Protein AF-L1IQ81-F1 (afdb_monomer_lite)

Structure (mmCIF, N/CA/C/O backbone):
data_AF-L1IQ81-F1
#
_entry.id   AF-L1IQ81-F1
#
loop_
_atom_site.group_PDB
_atom_site.id
_atom_site.type_symbol
_atom_site.label_atom_id
_atom_site.label_alt_id
_atom_site.label_comp_id
_atom_site.label_asym_id
_atom_site.label_entity_id
_atom_site.label_seq_id
_atom_site.pdbx_PDB_ins_code
_atom_site.Cartn_x
_atom_site.Cartn_y
_atom_site.Cartn_z
_atom_site.occupancy
_atom_site.B_iso_or_equiv
_atom_site.auth_seq_id
_atom_site.auth_comp_id
_atom_site.auth_asym_id
_atom_site.auth_atom_id
_atom_site.pdbx_PDB_model_num
ATOM 1 N N . MET A 1 1 ? 36.792 -13.446 -21.780 1.00 58.44 1 MET A N 1
ATOM 2 C CA . MET A 1 1 ? 35.360 -13.085 -21.891 1.00 58.44 1 MET A CA 1
ATOM 3 C C . MET A 1 1 ? 35.042 -12.878 -23.356 1.00 58.44 1 MET A C 1
ATOM 5 O O . MET A 1 1 ? 35.765 -12.130 -24.004 1.00 58.44 1 MET A O 1
ATOM 9 N N . SER A 1 2 ? 34.037 -13.569 -23.886 1.00 74.00 2 SER A N 1
ATOM 10 C CA . SER A 1 2 ? 33.708 -13.500 -25.311 1.00 74.00 2 SER A CA 1
ATOM 11 C C . SER A 1 2 ? 32.933 -12.214 -25.636 1.00 74.00 2 SER A C 1
ATOM 13 O O . SER A 1 2 ? 32.253 -11.646 -24.778 1.00 74.00 2 SER A O 1
ATOM 15 N N . ALA A 1 3 ? 33.018 -11.727 -26.876 1.00 74.44 3 ALA A N 1
ATOM 16 C CA . ALA A 1 3 ? 32.272 -10.540 -27.312 1.00 74.44 3 ALA A CA 1
ATOM 17 C C . ALA A 1 3 ? 30.741 -10.729 -27.200 1.00 74.44 3 ALA A C 1
ATOM 19 O O . ALA A 1 3 ? 30.006 -9.760 -26.985 1.00 74.44 3 ALA A O 1
ATOM 20 N N . SER A 1 4 ? 30.265 -11.977 -27.272 1.00 75.38 4 SER A N 1
ATOM 21 C CA . SER A 1 4 ? 28.872 -12.355 -27.024 1.00 75.38 4 SER A CA 1
ATOM 22 C C . SER A 1 4 ? 28.455 -12.158 -25.565 1.00 75.38 4 SER A C 1
ATOM 24 O O . SER A 1 4 ? 27.363 -11.644 -25.327 1.00 75.38 4 SER A O 1
ATOM 26 N N . ASP A 1 5 ? 29.332 -12.434 -24.594 1.00 77.00 5 ASP A N 1
ATOM 27 C CA . ASP A 1 5 ? 29.036 -12.242 -23.163 1.00 77.00 5 ASP A CA 1
ATOM 28 C C . ASP A 1 5 ? 28.835 -10.759 -22.813 1.00 77.00 5 ASP A C 1
ATOM 30 O O . ASP A 1 5 ? 27.971 -10.395 -22.012 1.00 77.00 5 ASP A O 1
ATOM 34 N N . VAL A 1 6 ? 29.611 -9.868 -23.441 1.00 83.00 6 VAL A N 1
ATOM 35 C CA . VAL A 1 6 ? 29.495 -8.412 -23.244 1.00 83.00 6 VAL A CA 1
ATOM 36 C C . VAL A 1 6 ? 28.195 -7.877 -23.848 1.00 83.00 6 VAL A C 1
ATOM 38 O O . VAL A 1 6 ? 27.540 -7.019 -23.249 1.00 83.00 6 VAL A O 1
ATOM 41 N N . LYS A 1 7 ? 27.792 -8.393 -25.015 1.00 82.31 7 LYS A N 1
ATOM 42 C CA . LYS A 1 7 ? 26.530 -8.024 -25.669 1.00 82.31 7 LYS A CA 1
ATOM 43 C C . LYS A 1 7 ? 25.322 -8.499 -24.854 1.00 82.31 7 LYS A C 1
ATOM 45 O O . LYS A 1 7 ? 24.443 -7.685 -24.578 1.00 82.31 7 LYS A O 1
ATOM 50 N N . ALA A 1 8 ? 25.340 -9.746 -24.378 1.00 82.56 8 ALA A N 1
ATOM 51 C CA . ALA A 1 8 ? 24.290 -10.315 -23.532 1.00 82.56 8 ALA A CA 1
ATOM 52 C C . ALA A 1 8 ? 24.119 -9.543 -22.210 1.00 82.56 8 ALA A C 1
ATOM 54 O O . ALA A 1 8 ? 23.000 -9.207 -21.822 1.00 82.56 8 ALA A O 1
ATOM 55 N N . ARG A 1 9 ? 25.222 -9.154 -21.551 1.00 82.75 9 ARG A N 1
ATOM 56 C CA . ARG A 1 9 ? 25.172 -8.314 -20.338 1.00 82.75 9 ARG A CA 1
ATOM 57 C C . ARG A 1 9 ? 24.556 -6.938 -20.593 1.00 82.75 9 ARG A C 1
ATOM 59 O O . ARG A 1 9 ? 23.762 -6.464 -19.784 1.00 82.75 9 ARG A O 1
ATOM 66 N N . ARG A 1 10 ? 24.897 -6.288 -21.710 1.00 81.25 10 ARG A N 1
ATOM 67 C CA . ARG A 1 10 ? 24.325 -4.978 -22.078 1.00 81.25 10 ARG A CA 1
ATOM 68 C C . ARG A 1 10 ? 22.831 -5.071 -22.376 1.00 81.25 10 ARG A C 1
ATOM 70 O O . ARG A 1 10 ? 22.088 -4.156 -22.033 1.00 81.25 10 ARG A O 1
ATOM 77 N N . GLU A 1 11 ? 22.393 -6.153 -23.005 1.00 85.19 11 GLU A N 1
ATOM 78 C CA . GLU A 1 11 ? 20.981 -6.398 -23.296 1.00 85.19 11 GLU A CA 1
ATOM 79 C C . GLU A 1 11 ? 20.177 -6.664 -22.018 1.00 85.19 11 GLU A C 1
ATOM 81 O O . GLU A 1 11 ? 19.149 -6.024 -21.795 1.00 85.19 11 GLU A O 1
ATOM 86 N N . MET A 1 12 ? 20.712 -7.483 -21.111 1.00 86.75 12 MET A N 1
ATOM 87 C CA . MET A 1 12 ? 20.123 -7.717 -19.791 1.00 86.75 12 MET A CA 1
ATOM 88 C C . MET A 1 12 ? 20.018 -6.419 -18.973 1.00 86.75 12 MET A C 1
ATOM 90 O O . MET A 1 12 ? 18.957 -6.121 -18.434 1.00 86.75 12 MET A O 1
ATOM 94 N N . GLN A 1 13 ? 21.059 -5.578 -18.957 1.00 86.75 13 GLN A N 1
ATOM 95 C CA . GLN A 1 13 ? 21.009 -4.269 -18.290 1.00 86.75 13 GLN A CA 1
ATOM 96 C C . GLN A 1 13 ? 19.946 -3.333 -18.880 1.00 86.75 13 GLN A C 1
ATOM 98 O O . GLN A 1 13 ? 19.313 -2.576 -18.143 1.00 86.75 13 GLN A O 1
ATOM 103 N N . ARG A 1 14 ? 19.745 -3.350 -20.203 1.00 89.19 14 ARG A N 1
ATOM 104 C CA . ARG A 1 14 ? 18.683 -2.563 -20.848 1.00 89.19 14 ARG A CA 1
ATOM 105 C C . ARG A 1 14 ? 17.306 -3.048 -20.423 1.00 89.19 14 ARG A C 1
ATOM 107 O O . ARG A 1 14 ? 16.459 -2.209 -20.130 1.00 89.19 14 ARG A O 1
ATOM 114 N N . LYS A 1 15 ? 17.112 -4.367 -20.353 1.00 88.94 15 LYS A N 1
ATOM 115 C CA . LYS A 1 15 ? 15.865 -4.976 -19.891 1.00 88.94 15 LYS A CA 1
ATOM 116 C C . LYS A 1 15 ? 15.568 -4.600 -18.437 1.00 88.94 15 LYS A C 1
ATOM 118 O O . LYS A 1 15 ? 14.525 -4.014 -18.188 1.00 88.94 15 LYS A O 1
ATOM 123 N N . CYS A 1 16 ? 16.526 -4.765 -17.522 1.00 89.94 16 CYS A N 1
ATOM 124 C CA . CYS A 1 16 ? 16.352 -4.368 -16.119 1.00 89.94 16 CYS A CA 1
ATOM 125 C C . CYS A 1 16 ? 15.990 -2.882 -15.967 1.00 89.94 16 CYS A C 1
ATOM 127 O O . CYS A 1 16 ? 15.062 -2.545 -15.241 1.00 89.94 16 CYS A O 1
ATOM 129 N N . LYS A 1 17 ? 16.663 -1.986 -16.704 1.00 92.44 17 LYS A N 1
ATOM 130 C CA . LYS A 1 17 ? 16.331 -0.550 -16.690 1.00 92.44 17 LYS A CA 1
ATOM 131 C C . LYS A 1 17 ? 14.950 -0.252 -17.276 1.00 92.44 17 LYS A C 1
ATOM 133 O O . LYS A 1 17 ? 14.320 0.724 -16.875 1.00 92.44 17 LYS A O 1
ATOM 138 N N . ALA A 1 18 ? 14.500 -1.022 -18.264 1.00 89.94 18 ALA A N 1
ATOM 139 C CA . ALA A 1 18 ? 13.167 -0.872 -18.836 1.00 89.94 18 ALA A CA 1
ATOM 140 C C . ALA A 1 18 ? 12.089 -1.332 -17.846 1.00 89.94 18 ALA A C 1
ATOM 142 O O . ALA A 1 18 ? 11.119 -0.604 -17.638 1.00 89.94 18 ALA A O 1
ATOM 143 N N . ASP A 1 19 ? 12.306 -2.470 -17.190 1.00 90.44 19 ASP A N 1
ATOM 144 C CA . ASP A 1 19 ? 11.404 -3.031 -16.183 1.00 90.44 19 ASP A CA 1
ATOM 145 C C . ASP A 1 19 ? 11.292 -2.100 -14.966 1.00 90.44 19 ASP A C 1
ATOM 147 O O . ASP A 1 19 ? 10.189 -1.779 -14.526 1.00 90.44 19 ASP A O 1
ATOM 151 N N . GLU A 1 20 ? 12.415 -1.557 -14.489 1.00 90.00 20 GLU A N 1
ATOM 152 C CA . GLU A 1 20 ? 12.448 -0.586 -13.390 1.00 90.00 20 GLU A CA 1
ATOM 153 C C . GLU A 1 20 ? 11.674 0.695 -13.741 1.00 90.00 20 GLU A C 1
ATOM 155 O O . GLU A 1 20 ? 10.881 1.196 -12.941 1.00 90.00 20 GLU A O 1
ATOM 160 N N . ARG A 1 21 ? 11.829 1.206 -14.972 1.00 87.94 21 ARG A N 1
ATOM 161 C CA . ARG A 1 21 ? 11.068 2.370 -15.462 1.00 87.94 21 ARG A CA 1
ATOM 162 C C . ARG A 1 21 ? 9.576 2.074 -15.574 1.00 87.94 21 ARG A C 1
ATOM 164 O O . ARG A 1 21 ? 8.766 2.944 -15.255 1.00 87.94 21 ARG A O 1
ATOM 171 N N . ALA A 1 22 ? 9.206 0.880 -16.032 1.00 87.69 22 ALA A N 1
ATOM 172 C CA . ALA A 1 22 ? 7.813 0.458 -16.125 1.00 87.69 22 ALA A CA 1
ATOM 173 C C . ALA A 1 22 ? 7.173 0.353 -14.734 1.00 87.69 22 ALA A C 1
ATOM 175 O O . ALA A 1 22 ? 6.092 0.903 -14.521 1.00 87.69 22 ALA A O 1
ATOM 176 N N . LEU A 1 23 ? 7.870 -0.262 -13.777 1.00 90.19 23 LEU A N 1
ATOM 177 C CA . LEU A 1 23 ? 7.427 -0.390 -12.390 1.00 90.19 23 LEU A CA 1
ATOM 178 C C . LEU A 1 23 ? 7.305 0.977 -11.711 1.00 90.19 23 LEU A C 1
ATOM 180 O O . LEU A 1 23 ? 6.273 1.286 -11.121 1.00 90.19 23 LEU A O 1
ATOM 184 N N . THR A 1 24 ? 8.306 1.841 -11.883 1.00 87.50 24 THR A N 1
ATOM 185 C CA . THR A 1 24 ? 8.276 3.219 -11.372 1.00 87.50 24 THR A CA 1
ATOM 186 C C . THR A 1 24 ? 7.072 3.972 -11.920 1.00 87.50 24 THR A C 1
ATOM 188 O O . THR A 1 24 ? 6.340 4.608 -11.165 1.00 87.50 24 THR A O 1
ATOM 191 N N . LYS A 1 25 ? 6.812 3.859 -13.228 1.00 86.81 25 LYS A N 1
ATOM 192 C CA . LYS A 1 25 ? 5.638 4.472 -13.846 1.00 86.81 25 LYS A CA 1
ATOM 193 C C . LYS A 1 25 ? 4.358 3.944 -13.199 1.00 86.81 25 LYS A C 1
ATOM 195 O O . LYS A 1 25 ? 3.543 4.744 -12.765 1.00 86.81 25 LYS A O 1
ATOM 200 N N . GLN A 1 26 ? 4.189 2.631 -13.071 1.00 87.88 26 GLN A N 1
ATOM 201 C CA . GLN A 1 26 ? 2.997 2.054 -12.438 1.00 87.88 26 GLN A CA 1
ATOM 202 C C . GLN A 1 26 ? 2.793 2.544 -10.999 1.00 87.88 26 GLN A C 1
ATOM 204 O O . GLN A 1 26 ? 1.674 2.903 -10.639 1.00 87.88 26 GLN A O 1
ATOM 209 N N . LEU A 1 27 ? 3.857 2.602 -10.195 1.00 88.25 27 LEU A N 1
ATOM 210 C CA . LEU A 1 27 ? 3.790 3.098 -8.819 1.00 88.25 27 LEU A CA 1
ATOM 211 C C . LEU A 1 27 ? 3.353 4.562 -8.762 1.00 88.25 27 LEU A C 1
ATOM 213 O O . LEU A 1 27 ? 2.485 4.904 -7.967 1.00 88.25 27 LEU A O 1
ATOM 217 N N . VAL A 1 28 ? 3.891 5.409 -9.641 1.00 87.00 28 VAL A N 1
ATOM 218 C CA . VAL A 1 28 ? 3.504 6.823 -9.726 1.00 87.00 28 VAL A CA 1
ATOM 219 C C . VAL A 1 28 ? 2.022 6.970 -10.096 1.00 87.00 28 VAL A C 1
ATOM 221 O O . VAL A 1 28 ? 1.331 7.777 -9.487 1.00 87.00 28 VAL A O 1
ATOM 224 N N . TYR A 1 29 ? 1.505 6.166 -11.032 1.00 84.31 29 TYR A N 1
ATOM 225 C CA . TYR A 1 29 ? 0.075 6.184 -11.381 1.00 84.31 29 TYR A CA 1
ATOM 226 C C . TYR A 1 29 ? -0.821 5.719 -10.228 1.00 84.31 29 TYR A C 1
ATOM 228 O O . TYR A 1 29 ? -1.879 6.301 -10.003 1.00 84.31 29 TYR A O 1
ATOM 236 N N . LYS A 1 30 ? -0.412 4.683 -9.486 1.00 86.38 30 LYS A N 1
ATOM 237 C CA . LYS A 1 30 ? -1.155 4.230 -8.301 1.00 86.38 30 LYS A CA 1
ATOM 238 C C . LYS A 1 30 ? -1.157 5.294 -7.208 1.00 86.38 30 LYS A C 1
ATOM 240 O O . LYS A 1 30 ? -2.202 5.561 -6.628 1.00 86.38 30 LYS A O 1
ATOM 245 N N . LEU A 1 31 ? -0.010 5.924 -6.961 1.00 85.00 31 LEU A N 1
ATOM 246 C CA . LEU A 1 31 ? 0.114 7.002 -5.984 1.00 85.00 31 LEU A CA 1
ATOM 247 C C . LEU A 1 31 ? -0.780 8.197 -6.350 1.00 85.00 31 LEU A C 1
ATOM 249 O O . LEU A 1 31 ? -1.436 8.756 -5.479 1.00 85.00 31 LEU A O 1
ATOM 253 N N . ASP A 1 32 ? -0.854 8.542 -7.637 1.00 82.69 32 ASP A N 1
ATOM 254 C CA . ASP A 1 32 ? -1.727 9.604 -8.150 1.00 82.69 32 ASP A CA 1
ATOM 255 C C . ASP A 1 32 ? -3.214 9.348 -7.885 1.00 82.69 32 ASP A C 1
ATOM 257 O O . ASP A 1 32 ? -3.949 10.269 -7.540 1.00 82.69 32 ASP A O 1
ATOM 261 N N . ALA A 1 33 ? -3.652 8.093 -8.009 1.00 80.94 33 ALA A N 1
ATOM 262 C CA . ALA A 1 33 ? -5.036 7.704 -7.752 1.00 80.94 33 ALA A CA 1
ATOM 263 C C . ALA A 1 33 ? -5.394 7.690 -6.256 1.00 80.94 33 ALA A C 1
ATOM 265 O O . ALA A 1 33 ? -6.548 7.920 -5.903 1.00 80.94 33 ALA A O 1
ATOM 266 N N . LEU A 1 34 ? -4.422 7.397 -5.387 1.00 82.50 34 LEU A N 1
ATOM 267 C CA . LEU A 1 34 ? -4.636 7.261 -3.944 1.00 82.50 34 LEU A CA 1
ATOM 268 C C . LEU A 1 34 ? -4.564 8.592 -3.194 1.00 82.50 34 LEU A C 1
ATOM 270 O O . LEU A 1 34 ? -5.150 8.715 -2.121 1.00 82.50 34 LEU A O 1
ATOM 274 N N . LEU A 1 35 ? -3.837 9.579 -3.720 1.00 77.12 35 LEU A N 1
ATOM 275 C CA . LEU A 1 35 ? -3.645 10.837 -3.013 1.00 77.12 35 LEU A CA 1
ATOM 276 C C . LEU A 1 35 ? -4.805 11.805 -3.255 1.00 77.12 35 LEU A C 1
ATOM 278 O O . LEU A 1 35 ? -5.033 12.216 -4.402 1.00 77.12 35 LEU A O 1
ATOM 282 N N . PRO A 1 36 ? -5.482 12.272 -2.187 1.00 72.00 36 PRO A N 1
ATOM 283 C CA . PRO A 1 36 ? -6.477 13.318 -2.335 1.00 72.00 36 PRO A CA 1
ATOM 284 C C . PRO A 1 36 ? -5.828 14.559 -2.960 1.00 72.00 36 PRO A C 1
ATOM 286 O O . PRO A 1 36 ? -4.628 14.818 -2.811 1.00 72.00 36 PRO A O 1
ATOM 289 N N . TYR A 1 37 ? -6.614 15.335 -3.705 1.00 65.62 37 TYR A N 1
ATOM 290 C CA . TYR A 1 37 ? -6.181 16.671 -4.101 1.00 65.62 37 TYR A CA 1
ATOM 291 C C . TYR A 1 37 ? -6.036 17.476 -2.815 1.00 65.62 37 TYR A C 1
ATOM 293 O O . TYR A 1 37 ? -7.032 17.777 -2.158 1.00 65.62 37 TYR A O 1
ATOM 301 N N . GLY A 1 38 ? -4.793 17.746 -2.410 1.00 55.34 38 GLY A N 1
ATOM 302 C CA . GLY A 1 38 ? -4.535 18.516 -1.203 1.00 55.34 38 GLY A CA 1
ATOM 303 C C . GLY A 1 38 ? -5.280 19.846 -1.285 1.00 55.34 38 GLY A C 1
ATOM 304 O O . GLY A 1 38 ? -5.255 20.505 -2.328 1.00 55.34 38 GLY A O 1
ATOM 305 N N . GLN A 1 39 ? -5.946 20.246 -0.201 1.00 45.34 39 GLN A N 1
ATOM 306 C CA . GLN A 1 39 ? -6.363 21.635 -0.028 1.00 45.34 39 GLN A CA 1
ATOM 307 C C . GLN A 1 39 ? -5.095 22.499 -0.114 1.00 45.34 39 GLN A C 1
ATOM 309 O O . GLN A 1 39 ? -4.282 22.503 0.804 1.00 45.34 39 GLN A O 1
ATOM 314 N N . GLY A 1 40 ? -4.869 23.141 -1.261 1.00 48.25 40 GLY A N 1
ATOM 315 C CA . GLY A 1 40 ? -3.619 23.848 -1.570 1.00 48.25 40 GLY A CA 1
ATOM 316 C C . GLY A 1 40 ? -2.861 23.328 -2.795 1.00 48.25 40 GLY A C 1
ATOM 317 O O . GLY A 1 40 ? -1.826 23.898 -3.139 1.00 48.25 40 GLY A O 1
ATOM 318 N N . SER A 1 41 ? -3.363 22.296 -3.485 1.00 49.94 41 SER A N 1
ATOM 319 C CA . SER A 1 41 ? -2.870 21.932 -4.815 1.00 49.94 41 SER A CA 1
ATOM 320 C C . SER A 1 41 ? -3.057 23.143 -5.733 1.00 49.94 41 SER A C 1
ATOM 322 O O . SER A 1 41 ? -4.185 23.578 -5.978 1.00 49.94 41 SER A O 1
ATOM 324 N N . LEU A 1 42 ? -1.938 23.738 -6.166 1.00 54.19 42 LEU A N 1
ATOM 325 C CA . LEU A 1 42 ? -1.920 24.805 -7.168 1.00 54.19 42 LEU A CA 1
ATOM 326 C C . LEU A 1 42 ? -2.830 24.400 -8.336 1.00 54.19 42 LEU A C 1
ATOM 328 O O . LEU A 1 42 ? -2.847 23.216 -8.687 1.00 54.19 42 LEU A O 1
ATOM 332 N N . PRO A 1 43 ? -3.587 25.345 -8.924 1.00 53.25 43 PRO A N 1
ATOM 333 C CA . PRO A 1 43 ? -4.593 25.026 -9.926 1.00 53.25 43 PRO A CA 1
ATOM 334 C C . PRO A 1 43 ? -3.976 24.132 -10.996 1.00 53.25 43 PRO A C 1
ATOM 336 O O . PRO A 1 43 ? -2.914 24.457 -11.529 1.00 53.25 43 PRO A O 1
ATOM 339 N N . ALA A 1 44 ? -4.624 22.991 -11.247 1.00 56.62 44 ALA A N 1
ATOM 340 C CA . ALA A 1 44 ? -4.211 22.018 -12.246 1.00 56.62 44 ALA A CA 1
ATOM 341 C C . ALA A 1 44 ? -3.849 22.752 -13.538 1.00 56.62 44 ALA A C 1
ATOM 343 O O . ALA A 1 44 ? -4.745 23.273 -14.202 1.00 56.62 44 ALA A O 1
ATOM 344 N N . ASP A 1 45 ? -2.555 22.832 -13.864 1.00 58.81 45 ASP A N 1
ATOM 345 C CA . ASP A 1 45 ? -2.097 23.616 -15.006 1.00 58.81 45 ASP A CA 1
ATOM 346 C C . ASP A 1 45 ? -2.707 22.994 -16.273 1.00 58.81 45 ASP A C 1
ATOM 348 O O . ASP A 1 45 ? -2.367 21.860 -16.645 1.00 58.81 45 ASP A O 1
ATOM 352 N N . PRO A 1 46 ? -3.634 23.692 -16.955 1.00 59.50 46 PRO A N 1
ATOM 353 C CA . PRO A 1 46 ? -4.317 23.147 -18.120 1.00 59.50 46 PRO A CA 1
ATOM 354 C C . PRO A 1 46 ? -3.333 22.779 -19.235 1.00 59.50 46 PRO A C 1
ATOM 356 O O . PRO A 1 46 ? -3.621 21.900 -20.052 1.00 59.50 46 PRO A O 1
ATOM 359 N N . GLN A 1 47 ? -2.154 23.409 -19.262 1.00 60.69 47 GLN A N 1
ATOM 360 C CA . GLN A 1 47 ? -1.108 23.147 -20.244 1.00 60.69 47 GLN A CA 1
ATOM 361 C C . GLN A 1 47 ? -0.309 21.873 -19.955 1.00 60.69 47 GLN A C 1
ATOM 363 O O . GLN A 1 47 ? 0.269 21.301 -20.883 1.00 60.69 47 GLN A O 1
ATOM 368 N N . LEU A 1 48 ? -0.306 21.378 -18.712 1.00 62.41 48 LEU A N 1
ATOM 369 C CA . LEU A 1 48 ? 0.384 20.138 -18.351 1.00 62.41 48 LEU A CA 1
ATOM 370 C C . LEU A 1 48 ? -0.290 18.913 -18.972 1.00 62.41 48 LEU A C 1
ATOM 372 O O . LEU A 1 48 ? 0.416 18.004 -19.387 1.00 62.41 48 LEU A O 1
ATOM 376 N N . SER A 1 49 ? -1.614 18.931 -19.164 1.00 57.94 49 SER A N 1
ATOM 377 C CA . SER A 1 49 ? -2.367 17.845 -19.823 1.00 57.94 49 SER A CA 1
ATOM 378 C C . SER A 1 49 ? -1.872 17.496 -21.236 1.00 57.94 49 SER A C 1
ATOM 380 O O . SER A 1 49 ? -2.069 16.378 -21.706 1.00 57.94 49 SER A O 1
ATOM 382 N N . LYS A 1 50 ? -1.197 18.439 -21.907 1.00 60.47 50 LYS A N 1
ATOM 383 C CA . LYS A 1 50 ? -0.655 18.278 -23.264 1.00 60.47 50 LYS A CA 1
ATOM 384 C C . LYS A 1 50 ? 0.821 17.859 -23.284 1.00 60.47 50 LYS A C 1
ATOM 386 O O . LYS A 1 50 ? 1.369 17.618 -24.358 1.00 60.47 50 LYS A O 1
ATOM 391 N N . ARG A 1 51 ? 1.494 17.781 -22.127 1.00 64.12 51 ARG A N 1
ATOM 392 C CA . ARG A 1 51 ? 2.922 17.436 -22.030 1.00 64.12 51 ARG A CA 1
ATOM 393 C C . ARG A 1 51 ? 3.118 15.927 -21.858 1.00 64.12 51 ARG A C 1
ATOM 395 O O . ARG A 1 51 ? 2.421 15.268 -21.090 1.00 64.12 51 ARG A O 1
ATOM 402 N N . LYS A 1 52 ? 4.118 15.365 -22.549 1.00 56.34 52 LYS A N 1
ATOM 403 C CA . LYS A 1 52 ? 4.552 13.972 -22.341 1.00 56.34 52 LYS A CA 1
ATOM 404 C C . LYS A 1 52 ? 4.964 13.776 -20.877 1.00 56.34 52 LYS A C 1
ATOM 406 O O . LYS A 1 52 ? 5.832 14.494 -20.394 1.00 56.34 52 LYS A O 1
ATOM 411 N N . GLY A 1 53 ? 4.370 12.787 -20.207 1.00 61.69 53 GLY A N 1
ATOM 412 C CA . GLY A 1 53 ? 4.633 12.485 -18.793 1.00 61.69 53 GLY A CA 1
ATOM 413 C C . GLY A 1 53 ? 3.644 13.111 -17.805 1.00 61.69 53 GLY A C 1
ATOM 414 O O . GLY A 1 53 ? 3.859 13.002 -16.603 1.00 61.69 53 GLY A O 1
ATOM 415 N N . ALA A 1 54 ? 2.571 13.741 -18.291 1.00 63.62 54 ALA A N 1
ATOM 416 C CA . ALA A 1 54 ? 1.504 14.253 -17.442 1.00 63.62 54 ALA A CA 1
ATOM 417 C C . ALA A 1 54 ? 0.734 13.125 -16.747 1.00 63.62 54 ALA A C 1
ATOM 419 O O . ALA A 1 54 ? 0.370 12.124 -17.374 1.00 63.62 54 ALA A O 1
ATOM 420 N N . LEU A 1 55 ? 0.479 13.307 -15.453 1.00 70.25 55 LEU A N 1
ATOM 421 C CA . LEU A 1 55 ? -0.338 12.396 -14.663 1.00 70.25 55 LEU A CA 1
ATOM 422 C C . LEU A 1 55 ? -1.835 12.666 -14.881 1.00 70.25 55 LEU A C 1
ATOM 424 O O . LEU A 1 55 ? -2.198 13.791 -15.242 1.00 70.25 55 LEU A O 1
ATOM 428 N N . PRO A 1 56 ? -2.711 11.665 -14.665 1.00 69.44 56 PRO A N 1
ATOM 429 C CA . PRO A 1 56 ? -4.164 11.832 -14.755 1.00 69.44 56 PRO A CA 1
ATOM 430 C C . PRO A 1 56 ? -4.694 13.006 -13.926 1.00 69.44 56 PRO A C 1
ATOM 432 O O . PRO A 1 56 ? -5.545 13.760 -14.398 1.00 69.44 56 PRO A O 1
ATOM 435 N N . SER A 1 57 ? -4.127 13.224 -12.738 1.00 66.62 57 SER A N 1
ATOM 436 C CA . SER A 1 57 ? -4.453 14.352 -11.861 1.00 66.62 57 SER A CA 1
ATOM 437 C C . SER A 1 57 ? -3.976 15.721 -12.356 1.00 66.62 57 SER A C 1
ATOM 439 O O . SER A 1 57 ? -4.204 16.730 -11.689 1.00 66.62 57 SER A O 1
ATOM 441 N N . ARG A 1 58 ? -3.291 15.773 -13.509 1.00 71.75 58 ARG A N 1
ATOM 442 C CA . ARG A 1 58 ? -2.627 16.957 -14.084 1.00 71.75 58 ARG A CA 1
ATOM 443 C C . ARG A 1 58 ? -1.508 17.530 -13.205 1.00 71.75 58 ARG A C 1
ATOM 445 O O . ARG A 1 58 ? -1.030 18.631 -13.475 1.00 71.75 58 ARG A O 1
ATOM 452 N N . ARG A 1 59 ? -1.053 16.784 -12.194 1.00 72.12 59 ARG A N 1
ATOM 453 C CA . ARG A 1 59 ? 0.118 17.127 -11.377 1.00 72.12 59 ARG A CA 1
ATOM 454 C C . ARG A 1 59 ? 1.407 16.745 -12.102 1.00 72.12 59 ARG A C 1
ATOM 456 O O . ARG A 1 59 ? 1.461 15.776 -12.863 1.00 72.12 59 ARG A O 1
ATOM 463 N N . ASN A 1 60 ? 2.474 17.491 -11.836 1.00 77.56 60 ASN A N 1
ATOM 464 C CA . ASN A 1 60 ? 3.828 17.029 -12.131 1.00 77.56 60 ASN A CA 1
ATOM 465 C C . ASN A 1 60 ? 4.274 16.008 -11.065 1.00 77.56 60 ASN A C 1
ATOM 467 O O . ASN A 1 60 ? 3.835 16.069 -9.918 1.00 77.56 60 ASN A O 1
ATOM 471 N N . GLN A 1 61 ? 5.205 15.116 -11.402 1.00 79.12 61 GLN A N 1
ATOM 472 C CA . GLN A 1 61 ? 5.743 14.106 -10.487 1.00 79.12 61 GLN A CA 1
ATOM 473 C C . GLN A 1 61 ? 6.302 14.719 -9.189 1.00 79.12 61 GLN A C 1
ATOM 475 O O . GLN A 1 61 ? 6.071 14.182 -8.112 1.00 79.12 61 GLN A O 1
ATOM 480 N N . LEU A 1 62 ? 6.985 15.869 -9.263 1.00 81.81 62 LEU A N 1
ATOM 481 C CA . LEU A 1 62 ? 7.485 16.569 -8.068 1.00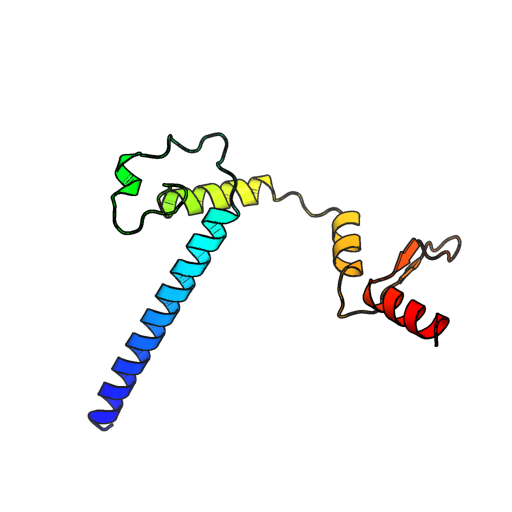 81.81 62 LEU A CA 1
ATOM 482 C C . LEU A 1 62 ? 6.358 17.067 -7.152 1.00 81.81 62 LEU A C 1
ATOM 484 O O . LEU A 1 62 ? 6.495 17.021 -5.933 1.00 81.81 62 LEU A O 1
ATOM 488 N N . GLN A 1 63 ? 5.250 17.534 -7.732 1.00 78.19 63 GLN A N 1
ATOM 489 C CA . GLN A 1 63 ? 4.083 17.976 -6.965 1.00 78.19 63 GLN A CA 1
ATOM 490 C C . GLN A 1 63 ? 3.401 16.781 -6.305 1.00 78.19 63 GLN A C 1
ATOM 492 O O . GLN A 1 63 ? 3.119 16.836 -5.116 1.00 78.19 63 GLN A O 1
ATOM 497 N N . LEU A 1 64 ? 3.238 15.677 -7.042 1.00 82.62 64 LEU A N 1
ATOM 498 C CA . LEU A 1 64 ? 2.678 14.443 -6.501 1.00 82.62 64 LEU A CA 1
ATOM 499 C C . LEU A 1 64 ? 3.479 13.938 -5.295 1.00 82.62 64 LEU A C 1
ATOM 501 O O . LEU A 1 64 ? 2.899 13.619 -4.265 1.00 82.62 64 LEU A O 1
ATOM 505 N N . LEU A 1 65 ? 4.809 13.888 -5.400 1.00 84.88 65 LEU A N 1
ATOM 506 C CA . LEU A 1 65 ? 5.661 13.431 -4.300 1.00 84.88 65 LEU A CA 1
ATOM 507 C C . LEU A 1 65 ? 5.601 14.374 -3.091 1.00 84.88 65 LEU A C 1
ATOM 509 O O . LEU A 1 65 ? 5.602 13.909 -1.954 1.00 84.88 65 LEU A O 1
ATOM 513 N N . ARG A 1 66 ? 5.513 15.690 -3.315 1.00 83.75 66 ARG A N 1
ATOM 514 C CA . ARG A 1 66 ? 5.342 16.665 -2.230 1.00 83.75 66 ARG A CA 1
ATOM 515 C C . ARG A 1 66 ? 4.001 16.484 -1.520 1.00 83.75 66 ARG A C 1
ATOM 517 O O . ARG A 1 66 ? 3.976 16.444 -0.293 1.00 83.75 66 ARG A O 1
ATOM 524 N N . ASP A 1 67 ? 2.921 16.338 -2.281 1.00 81.00 67 ASP A N 1
ATOM 525 C CA . ASP A 1 67 ? 1.583 16.076 -1.748 1.00 81.00 67 ASP A CA 1
ATOM 526 C C . ASP A 1 67 ? 1.553 14.747 -0.984 1.00 81.00 67 ASP A C 1
ATOM 528 O O . ASP A 1 67 ? 0.949 14.672 0.080 1.00 81.00 67 ASP A O 1
ATOM 532 N N . ALA A 1 68 ? 2.260 13.723 -1.477 1.00 84.19 68 ALA A N 1
ATOM 533 C CA . ALA A 1 68 ? 2.399 12.435 -0.804 1.00 84.19 68 ALA A CA 1
ATOM 534 C C . ALA A 1 68 ? 3.037 12.586 0.577 1.00 84.19 68 ALA A C 1
ATOM 536 O O . ALA A 1 68 ? 2.522 12.058 1.557 1.00 84.19 68 ALA A O 1
ATOM 537 N N . ILE A 1 69 ? 4.141 13.333 0.663 1.00 84.75 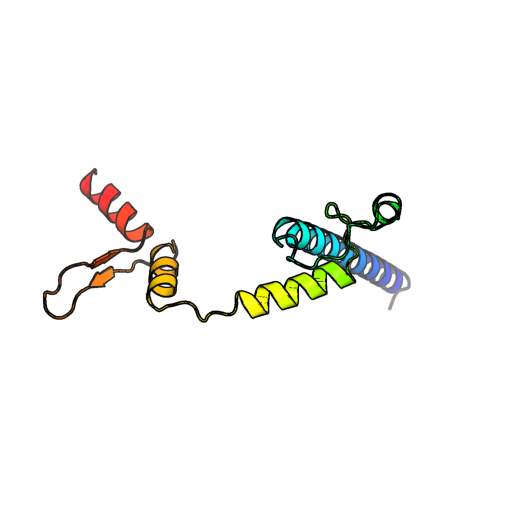69 ILE A N 1
ATOM 538 C CA . ILE A 1 69 ? 4.845 13.575 1.926 1.00 84.75 69 ILE A CA 1
ATOM 539 C C . ILE A 1 69 ? 3.933 14.315 2.905 1.00 84.75 69 ILE A C 1
ATOM 541 O O . ILE A 1 69 ? 3.815 13.896 4.052 1.00 84.75 69 ILE A O 1
ATOM 545 N N . LEU A 1 70 ? 3.254 15.374 2.456 1.00 83.44 70 LEU A N 1
ATOM 546 C CA . LEU A 1 70 ? 2.330 16.136 3.301 1.00 83.44 70 LEU A CA 1
ATOM 547 C C . LEU A 1 70 ? 1.131 15.292 3.746 1.00 83.44 70 LEU A C 1
ATOM 549 O O . LEU A 1 70 ? 0.707 15.373 4.900 1.00 83.44 70 LEU A O 1
ATOM 553 N N . HIS A 1 71 ? 0.594 14.458 2.857 1.00 82.31 71 HIS A N 1
ATOM 554 C CA . HIS A 1 71 ? -0.509 13.564 3.181 1.00 82.31 71 HIS A CA 1
ATOM 555 C C . HIS A 1 71 ? -0.084 12.507 4.197 1.00 82.31 71 HIS A C 1
ATOM 557 O O . HIS A 1 71 ? -0.763 12.326 5.196 1.00 82.31 71 HIS A O 1
ATOM 563 N N . VAL A 1 72 ? 1.074 11.873 4.014 1.00 82.44 72 VAL A N 1
ATOM 564 C CA . VAL A 1 72 ? 1.600 10.904 4.981 1.00 82.44 72 VAL A CA 1
ATOM 565 C C . VAL A 1 72 ? 1.920 11.579 6.311 1.00 82.44 72 VAL A C 1
ATOM 567 O O . VAL A 1 72 ? 1.602 11.019 7.345 1.00 82.44 72 VAL A O 1
ATOM 570 N N . GLN A 1 73 ? 2.490 12.786 6.320 1.00 80.38 73 GLN A N 1
ATOM 571 C CA . GLN A 1 73 ? 2.769 13.525 7.558 1.00 80.38 73 GLN A CA 1
ATOM 572 C C . GLN A 1 73 ? 1.495 13.927 8.308 1.00 80.38 73 GLN A C 1
ATOM 574 O O . GLN A 1 73 ? 1.459 13.842 9.531 1.00 80.38 73 GLN A O 1
ATOM 579 N N . SER A 1 74 ? 0.448 14.342 7.594 1.00 75.56 74 SER A N 1
ATOM 580 C CA . SER A 1 74 ? -0.854 14.646 8.206 1.00 75.56 74 SER A CA 1
ATOM 581 C C . SER A 1 74 ? -1.609 13.386 8.635 1.00 75.56 74 SER A C 1
ATOM 583 O O . SER A 1 74 ? -2.295 13.404 9.653 1.00 75.56 74 SER A O 1
ATOM 585 N N . ALA A 1 75 ? -1.439 12.282 7.906 1.00 73.38 75 ALA A N 1
ATOM 586 C CA . ALA A 1 75 ? -1.983 10.970 8.238 1.00 73.38 75 ALA A CA 1
ATOM 587 C C . ALA A 1 75 ? -1.133 10.200 9.260 1.00 73.38 75 ALA A C 1
ATOM 589 O O . ALA A 1 75 ? -1.597 9.184 9.769 1.00 73.38 75 ALA A O 1
ATOM 590 N N . ALA A 1 76 ? 0.071 10.675 9.609 1.00 67.94 76 ALA A N 1
ATOM 591 C CA . ALA A 1 76 ? 0.980 10.074 10.590 1.00 67.94 76 ALA A CA 1
ATOM 592 C C . ALA A 1 76 ? 0.483 10.246 12.036 1.00 67.94 76 ALA A C 1
ATOM 594 O O . ALA A 1 76 ? 1.257 10.467 12.971 1.00 67.94 76 ALA A O 1
ATOM 595 N N . LYS A 1 77 ? -0.825 10.107 12.245 1.00 74.31 77 LYS A N 1
ATOM 596 C CA . LYS A 1 77 ? -1.363 9.693 13.526 1.00 74.31 77 LYS A CA 1
ATOM 597 C C . LYS A 1 77 ? -0.856 8.271 13.758 1.00 74.31 77 LYS A C 1
ATOM 599 O O . LYS A 1 77 ? -0.993 7.406 12.896 1.00 74.31 77 LYS A O 1
ATOM 604 N N . ARG A 1 78 ? -0.211 8.035 14.903 1.00 73.19 78 ARG A N 1
ATOM 605 C CA . ARG A 1 78 ? 0.119 6.663 15.303 1.00 73.19 78 ARG A CA 1
ATOM 606 C C . ARG A 1 78 ? -1.188 5.872 15.346 1.00 73.19 78 ARG A C 1
ATOM 608 O O . ARG A 1 78 ? -2.143 6.404 15.924 1.00 73.19 78 ARG A O 1
ATOM 615 N N . PRO A 1 79 ? -1.231 4.666 14.759 1.00 75.62 79 PRO A N 1
ATOM 616 C CA . PRO A 1 79 ? -2.440 3.876 14.805 1.00 75.62 79 PRO A CA 1
ATOM 617 C C . PRO A 1 79 ? -2.809 3.643 16.268 1.00 75.62 79 PRO A C 1
ATOM 619 O O . PRO A 1 79 ? -1.931 3.429 17.117 1.00 75.62 79 PRO A O 1
ATOM 622 N N . THR A 1 80 ? -4.089 3.777 16.587 1.00 83.56 80 THR A N 1
ATOM 623 C CA . THR A 1 80 ? -4.566 3.489 17.939 1.00 83.56 80 THR A CA 1
ATOM 624 C C . THR A 1 80 ? -4.404 1.996 18.225 1.00 83.56 80 THR A C 1
ATOM 626 O O . THR A 1 80 ? -4.274 1.176 17.315 1.00 83.56 80 THR A O 1
ATOM 629 N N . GLY A 1 81 ? -4.411 1.618 19.506 1.00 83.25 81 GLY A N 1
ATOM 630 C CA . GL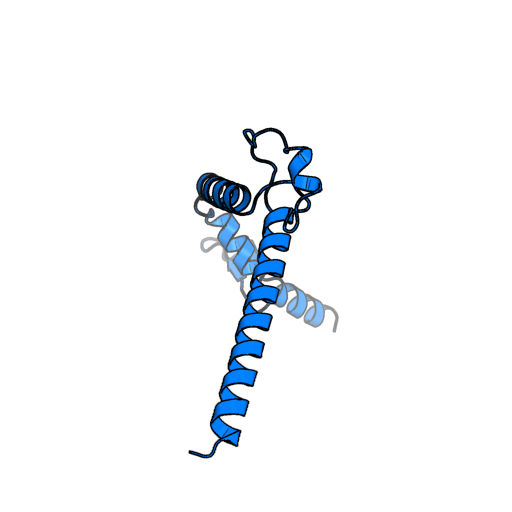Y A 1 81 ? -4.418 0.198 19.869 1.00 83.25 81 GLY A CA 1
ATOM 631 C C . GLY A 1 81 ? -5.589 -0.553 19.224 1.00 83.25 81 GLY A C 1
ATOM 632 O O . GLY A 1 81 ? -5.427 -1.697 18.823 1.00 83.25 81 GLY A O 1
ATOM 633 N N . GLU A 1 82 ? -6.734 0.113 19.059 1.00 84.81 82 GLU A N 1
ATOM 634 C CA . GLU A 1 82 ? -7.927 -0.432 18.403 1.00 84.81 82 GLU A CA 1
ATOM 635 C C . GLU A 1 82 ? -7.705 -0.687 16.911 1.00 84.81 82 GLU A C 1
ATOM 637 O O . GLU A 1 82 ? -7.961 -1.794 16.451 1.00 84.81 82 GLU A O 1
ATOM 642 N N . GLU A 1 83 ? -7.150 0.283 16.178 1.00 85.06 83 GLU A N 1
ATOM 643 C CA . GLU A 1 83 ? -6.842 0.142 14.746 1.00 85.06 83 GLU A CA 1
ATOM 644 C C . GLU A 1 83 ? -5.817 -0.979 14.499 1.00 85.06 83 GLU A C 1
ATOM 646 O O . GLU A 1 83 ? -5.919 -1.737 13.534 1.00 85.06 83 GLU A O 1
ATOM 651 N N . LEU A 1 84 ? -4.839 -1.130 15.399 1.00 83.69 84 LEU A N 1
ATOM 652 C CA . LEU A 1 84 ? -3.885 -2.239 15.346 1.00 83.69 84 LEU A CA 1
ATOM 653 C C . LEU A 1 84 ? -4.554 -3.587 15.628 1.00 83.69 84 LEU A C 1
ATOM 655 O O . LEU A 1 84 ? -4.274 -4.558 14.928 1.00 83.69 84 LEU A O 1
ATOM 659 N N . MET A 1 85 ? -5.428 -3.660 16.637 1.00 85.31 85 MET A N 1
ATOM 660 C CA . MET A 1 85 ? -6.171 -4.883 16.951 1.00 85.31 85 MET A CA 1
ATOM 661 C C . MET A 1 85 ? -7.093 -5.287 15.801 1.00 85.31 85 MET A C 1
ATOM 663 O O . MET A 1 85 ? -7.106 -6.456 15.429 1.00 85.31 85 MET A O 1
ATOM 667 N N . GLU A 1 86 ? -7.821 -4.344 15.207 1.00 86.00 86 GLU A N 1
ATOM 668 C CA . GLU A 1 86 ? -8.659 -4.595 14.032 1.00 86.00 86 GLU A CA 1
ATOM 669 C C . GLU A 1 86 ? -7.823 -5.130 12.865 1.00 86.00 86 GLU A C 1
ATOM 671 O O . GLU A 1 86 ? -8.155 -6.169 12.291 1.00 86.00 86 GLU A O 1
ATOM 676 N N . GLY A 1 87 ? -6.684 -4.489 12.582 1.00 85.00 87 GLY A N 1
ATOM 677 C CA . GLY A 1 87 ? -5.730 -4.954 11.581 1.00 85.00 87 GLY A CA 1
ATOM 678 C C . GLY A 1 87 ? -5.291 -6.398 11.828 1.00 85.00 87 GLY A C 1
ATOM 679 O O . GLY A 1 87 ? -5.406 -7.230 10.931 1.00 85.00 87 GLY A O 1
ATOM 680 N N . LEU A 1 88 ? -4.865 -6.722 13.051 1.00 85.31 88 LEU A N 1
ATOM 681 C CA . LEU A 1 88 ? -4.426 -8.070 13.431 1.00 85.31 88 LEU A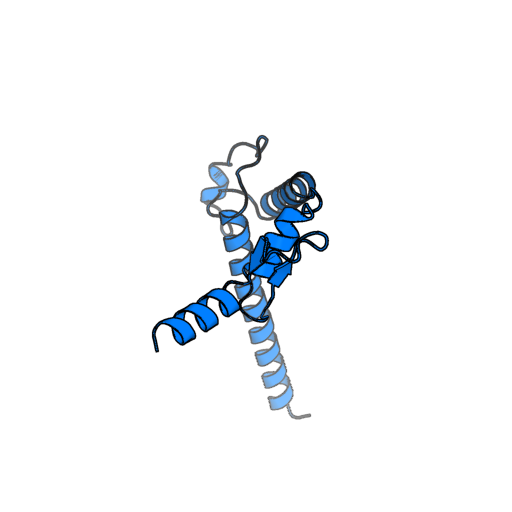 CA 1
ATOM 682 C C . LEU A 1 88 ? -5.547 -9.112 13.303 1.00 85.31 88 LEU A C 1
ATOM 684 O O . LEU A 1 88 ? -5.317 -10.196 12.769 1.00 85.31 88 LEU A O 1
ATOM 688 N N . LEU A 1 89 ? -6.767 -8.787 13.733 1.00 88.50 89 LEU A N 1
ATOM 689 C CA . LEU A 1 89 ? -7.910 -9.703 13.652 1.00 88.50 89 LEU A CA 1
ATOM 690 C C . LEU A 1 89 ? -8.444 -9.873 12.222 1.00 88.50 89 LEU A C 1
ATOM 692 O O . LEU A 1 89 ? -9.058 -10.894 11.920 1.00 88.50 89 LEU A O 1
ATOM 696 N N . SER A 1 90 ? -8.184 -8.925 11.323 1.00 84.94 90 SER A N 1
ATOM 697 C CA . SER A 1 90 ? -8.526 -9.057 9.902 1.00 84.94 90 SER A CA 1
ATOM 698 C C . SER A 1 90 ? -7.566 -9.958 9.115 1.00 84.94 90 SER A C 1
ATOM 700 O O . SER A 1 90 ? -7.852 -10.312 7.968 1.00 84.94 90 SER A O 1
ATOM 702 N N . THR A 1 91 ? -6.423 -10.333 9.703 1.00 77.06 91 THR A N 1
ATOM 703 C CA . THR A 1 91 ? -5.451 -11.194 9.025 1.00 77.06 91 THR A CA 1
ATOM 704 C C . THR A 1 91 ? -5.957 -12.632 8.897 1.00 77.06 91 THR A C 1
ATOM 706 O O . THR A 1 91 ? -6.671 -13.164 9.746 1.00 77.06 91 THR A O 1
ATOM 709 N N . TRP A 1 92 ? -5.553 -13.269 7.799 1.00 77.12 92 TRP A N 1
ATOM 710 C CA . TRP A 1 92 ? -5.856 -14.666 7.469 1.00 77.12 92 TRP A CA 1
ATOM 711 C C . TRP A 1 92 ? -4.680 -15.607 7.747 1.00 77.12 92 TRP A C 1
ATOM 713 O O . TRP A 1 92 ? -4.714 -16.804 7.448 1.00 77.12 92 TRP A O 1
ATOM 723 N N . GLU A 1 93 ? -3.597 -15.069 8.290 1.00 80.56 93 GLU A N 1
ATOM 724 C CA . GLU A 1 93 ? -2.401 -15.845 8.585 1.00 80.56 93 GLU A CA 1
ATOM 725 C C . GLU A 1 93 ? -2.579 -16.551 9.929 1.00 80.56 93 GLU A C 1
ATOM 727 O O . GLU A 1 93 ? -2.529 -17.787 9.985 1.00 80.56 93 GLU A O 1
ATOM 732 N N . ASP A 1 94 ? -2.957 -15.792 10.958 1.00 82.31 94 ASP A N 1
ATOM 733 C CA . ASP A 1 94 ? -2.990 -16.260 12.337 1.00 82.31 94 ASP A CA 1
ATOM 734 C C . ASP A 1 94 ? -4.405 -16.507 12.874 1.00 82.31 94 ASP A C 1
ATOM 736 O O . ASP A 1 94 ? -5.383 -15.857 12.504 1.00 82.31 94 ASP A O 1
ATOM 740 N N . ARG A 1 95 ? -4.504 -17.475 13.791 1.00 87.75 95 ARG A N 1
ATOM 741 C CA . ARG A 1 95 ? -5.716 -17.766 14.567 1.00 87.75 95 ARG A CA 1
ATOM 742 C C . ARG A 1 95 ? -5.615 -17.057 15.906 1.00 87.75 95 ARG A C 1
ATOM 744 O O . ARG A 1 95 ? -4.895 -17.509 16.794 1.00 87.75 95 ARG A O 1
ATOM 751 N N . MET A 1 96 ? -6.336 -15.955 16.052 1.00 88.31 96 MET A N 1
ATOM 752 C CA . MET A 1 96 ? -6.262 -15.105 17.235 1.00 88.31 96 MET A CA 1
ATOM 753 C C . MET A 1 96 ? -7.612 -14.962 17.929 1.00 88.31 96 MET A C 1
ATOM 755 O O . MET A 1 96 ? -8.666 -14.936 17.293 1.00 88.31 96 MET A O 1
ATOM 759 N N . VAL A 1 97 ? -7.557 -14.814 19.252 1.00 89.69 97 VAL A N 1
ATOM 760 C CA . VAL A 1 97 ? -8.701 -14.494 20.109 1.00 89.69 97 VAL A CA 1
ATOM 761 C C . VAL A 1 97 ? -8.284 -13.388 21.067 1.00 89.69 97 VAL A C 1
ATOM 763 O O . VAL A 1 97 ? -7.217 -13.457 21.675 1.00 89.69 97 VAL A O 1
ATOM 766 N N . VAL A 1 98 ? -9.137 -12.382 21.217 1.00 88.56 98 VAL A N 1
ATOM 767 C CA . VAL A 1 98 ? -9.013 -11.350 22.246 1.00 88.56 98 VAL A CA 1
ATOM 768 C C . VAL A 1 98 ? -9.955 -11.712 23.380 1.00 88.56 98 VAL A C 1
ATOM 770 O O . VAL A 1 98 ? -11.149 -11.918 23.154 1.00 88.56 98 VAL A O 1
ATOM 773 N N . VAL A 1 99 ? -9.420 -11.786 24.596 1.00 92.00 99 VAL A N 1
ATOM 774 C CA . VAL A 1 99 ? -10.180 -12.124 25.802 1.00 92.00 99 VAL A CA 1
ATOM 775 C C . VAL A 1 99 ? -10.087 -11.012 26.836 1.00 92.00 99 VAL A C 1
ATOM 777 O O . VAL A 1 99 ? -9.041 -10.392 27.022 1.00 92.00 99 VAL A O 1
ATOM 780 N N . GLU A 1 100 ? -11.187 -10.776 27.538 1.00 92.50 100 GLU A N 1
ATOM 781 C CA . GLU A 1 100 ? -11.204 -9.937 28.728 1.00 92.50 100 GLU A CA 1
ATOM 782 C C . GLU A 1 100 ? -10.698 -10.755 29.927 1.00 92.50 100 GLU A C 1
ATOM 784 O O . GLU A 1 100 ? -11.328 -11.733 30.314 1.00 92.50 100 GLU A O 1
ATOM 789 N N . LEU A 1 101 ? -9.571 -10.375 30.536 1.00 91.38 101 LEU A N 1
ATOM 790 C CA . LEU A 1 101 ? -8.914 -11.192 31.574 1.00 91.38 101 LEU A CA 1
ATOM 791 C C . LEU A 1 101 ? -9.736 -11.375 32.860 1.00 91.38 101 LEU A C 1
ATOM 793 O O . LEU A 1 101 ? -9.614 -12.397 33.528 1.00 91.38 101 LEU A O 1
ATOM 797 N N . SER A 1 102 ? -10.557 -10.392 33.227 1.00 92.56 102 SER A N 1
ATOM 798 C CA . SER A 1 102 ? -11.385 -10.442 34.440 1.00 92.56 102 SER A CA 1
ATOM 799 C C . SER A 1 102 ? -12.509 -11.474 34.333 1.00 92.56 102 SER A C 1
ATOM 801 O O . SER A 1 102 ? -12.838 -12.134 35.315 1.00 92.56 102 SER A O 1
ATOM 803 N N . THR A 1 103 ? -13.101 -11.616 33.146 1.00 93.44 103 THR A N 1
ATOM 804 C CA . THR A 1 103 ? -14.286 -12.452 32.902 1.00 93.44 103 THR A CA 1
ATOM 805 C C . THR A 1 103 ? -13.990 -13.681 32.045 1.00 93.44 103 THR A C 1
ATOM 807 O O . THR A 1 103 ? -14.856 -14.542 31.900 1.00 93.44 103 THR A O 1
ATOM 810 N N . TRP A 1 104 ? -12.793 -13.750 31.456 1.00 90.25 104 TRP A N 1
ATOM 811 C CA . TRP A 1 104 ? -12.388 -14.707 30.423 1.00 90.25 104 TRP A CA 1
ATOM 812 C C . TRP A 1 104 ? -13.329 -14.752 29.212 1.00 90.25 104 TRP A C 1
ATOM 814 O O . TRP A 1 104 ? -13.351 -15.727 28.460 1.00 90.25 104 TRP A O 1
ATOM 824 N N . ARG A 1 105 ? -14.115 -13.692 28.992 1.00 90.38 105 ARG A N 1
ATOM 825 C CA . ARG A 1 105 ? -15.030 -13.606 27.854 1.00 90.38 105 ARG A CA 1
ATOM 826 C C . ARG A 1 105 ? -14.280 -13.219 26.591 1.00 90.38 105 ARG A C 1
ATOM 828 O O . ARG A 1 105 ? -13.416 -12.345 26.606 1.00 90.38 105 ARG A O 1
ATOM 835 N N . ILE A 1 106 ? -14.658 -13.853 25.486 1.00 89.56 106 ILE A N 1
ATOM 836 C CA . ILE A 1 106 ? -14.138 -13.535 24.159 1.00 89.56 106 ILE A CA 1
ATOM 837 C C . ILE A 1 106 ? -14.724 -12.191 23.713 1.00 89.56 106 ILE A C 1
ATOM 839 O O . ILE A 1 106 ? -15.938 -12.047 23.591 1.00 89.56 106 ILE A O 1
ATOM 843 N N . GLN A 1 107 ? -13.846 -11.221 23.476 1.00 88.44 107 GLN A N 1
ATOM 844 C CA . GLN A 1 107 ? -14.163 -9.881 22.974 1.00 88.44 107 GLN A CA 1
ATOM 845 C C . GLN A 1 107 ? -14.035 -9.807 21.445 1.00 88.44 107 GLN A C 1
ATOM 847 O O . GLN A 1 107 ? -14.750 -9.053 20.794 1.00 88.44 107 GLN A O 1
ATOM 852 N N . GLY A 1 108 ? -13.142 -10.608 20.857 1.00 86.44 108 GLY A N 1
ATOM 853 C CA . GLY A 1 108 ? -12.895 -10.614 19.418 1.00 86.44 108 GLY A CA 1
ATOM 854 C C . GLY A 1 108 ? -12.169 -11.872 18.959 1.00 86.44 108 GLY A C 1
ATOM 855 O O . GLY A 1 108 ? -11.530 -12.560 19.752 1.00 86.44 108 GLY A O 1
ATOM 856 N N . MET A 1 109 ? -12.278 -12.184 17.670 1.00 90.19 109 MET A N 1
ATOM 857 C CA . MET A 1 109 ? -11.639 -13.343 17.040 1.00 90.19 109 MET A CA 1
ATOM 858 C C . MET A 1 109 ? -11.145 -12.951 15.651 1.00 90.19 109 MET A C 1
ATOM 860 O O . MET A 1 109 ? -11.788 -12.133 14.990 1.00 90.19 109 MET A O 1
ATOM 864 N N . SER A 1 110 ? -10.036 -13.544 15.213 1.00 90.69 110 SER A N 1
ATOM 865 C CA . SER A 1 110 ? -9.538 -13.379 13.846 1.00 90.69 110 SER A CA 1
ATOM 866 C C . SER A 1 110 ? -10.534 -13.941 12.832 1.00 90.69 110 SER A C 1
ATOM 868 O O . SER A 1 110 ? -11.167 -14.961 13.123 1.00 90.69 110 SER A O 1
ATOM 870 N N . GLU A 1 111 ? -10.618 -13.355 11.639 1.00 88.12 111 GLU A N 1
ATOM 871 C CA . GLU A 1 111 ? -11.526 -13.809 10.572 1.00 88.12 111 GLU A CA 1
ATOM 872 C C . GLU A 1 111 ? -11.329 -15.288 10.217 1.00 88.12 111 GLU A C 1
ATOM 874 O O . GLU A 1 111 ? -12.301 -16.041 10.177 1.00 88.12 111 GLU A O 1
ATOM 879 N N . LYS A 1 112 ? -10.078 -15.746 10.113 1.00 86.75 112 LYS A N 1
ATOM 880 C CA . LYS A 1 112 ? -9.757 -17.163 9.884 1.00 86.75 112 LYS A CA 1
ATOM 881 C C . LYS A 1 112 ? -10.359 -18.096 10.932 1.00 86.75 112 LYS A C 1
ATOM 883 O O . LYS A 1 112 ? -10.992 -19.089 10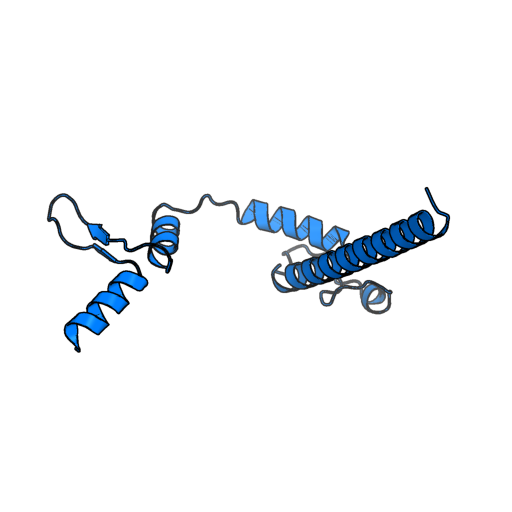.600 1.00 86.75 112 LYS A O 1
ATOM 888 N N . LEU A 1 113 ? -10.204 -17.751 12.209 1.00 86.56 113 LEU A N 1
ATOM 889 C CA . LEU A 1 113 ? -10.747 -18.558 13.302 1.00 86.56 113 LEU A CA 1
ATOM 890 C C . LEU A 1 113 ? -12.283 -18.531 13.341 1.00 86.56 113 LEU A C 1
ATOM 892 O O . LEU A 1 113 ? -12.899 -19.524 13.722 1.00 86.56 113 LEU A O 1
ATOM 896 N N . LYS A 1 114 ? -12.916 -17.416 12.949 1.00 87.19 114 LYS A N 1
ATOM 897 C CA . LYS A 1 114 ? -14.380 -17.355 12.811 1.00 87.19 114 LYS A CA 1
ATOM 898 C C . LYS A 1 114 ? -14.868 -18.304 11.723 1.00 87.19 114 LYS A C 1
ATOM 900 O O . LYS A 1 114 ? -15.912 -18.925 11.904 1.00 87.19 114 LYS A O 1
ATOM 905 N N . GLU A 1 115 ? -14.154 -18.390 10.606 1.00 86.44 115 GLU A N 1
ATOM 906 C CA . GLU A 1 115 ? -14.508 -19.295 9.515 1.00 86.44 115 GLU A CA 1
ATOM 907 C C . GLU A 1 115 ? -14.284 -20.756 9.904 1.00 86.44 115 GLU A C 1
ATOM 909 O O . GLU A 1 115 ? -15.234 -21.528 9.828 1.00 86.44 115 GLU A O 1
ATOM 914 N N . ASP A 1 116 ? -13.121 -21.098 10.472 1.00 86.00 116 ASP A N 1
ATOM 915 C CA . ASP A 1 116 ? -12.842 -22.441 11.009 1.00 86.00 116 ASP A CA 1
ATOM 916 C C . ASP A 1 116 ? -13.943 -22.895 11.992 1.00 86.00 116 ASP A C 1
ATOM 918 O O . ASP A 1 116 ? -14.384 -24.045 11.990 1.00 86.00 116 ASP A O 1
ATOM 922 N N . PHE A 1 117 ? -14.414 -21.981 12.850 1.00 83.81 117 PHE A N 1
ATOM 923 C CA . PHE A 1 117 ? -15.475 -22.275 13.811 1.00 83.81 117 PHE A CA 1
ATOM 924 C C . PHE A 1 117 ? -16.841 -22.468 13.144 1.00 83.81 117 PHE A C 1
ATOM 926 O O . PHE A 1 117 ? -17.600 -23.348 13.548 1.00 83.81 117 PHE A O 1
ATOM 933 N N . LYS A 1 118 ? -17.166 -21.671 12.119 1.00 84.00 118 LYS A N 1
ATOM 934 C CA . LYS A 1 118 ? -18.394 -21.852 11.332 1.00 84.00 118 LYS A CA 1
ATOM 935 C C . LYS A 1 118 ? -18.373 -23.187 10.598 1.00 84.00 118 LYS A C 1
ATOM 937 O O . LYS A 1 118 ? -19.346 -23.925 10.692 1.00 84.00 118 LYS A O 1
ATOM 942 N N . GLU A 1 119 ? -17.280 -23.512 9.919 1.00 80.06 119 GLU A N 1
ATOM 943 C CA . GLU A 1 119 ? -17.132 -24.784 9.208 1.00 80.06 119 GLU A CA 1
ATOM 944 C C . GLU A 1 119 ? -17.262 -25.979 10.159 1.00 80.06 119 GLU A C 1
ATOM 946 O O . GLU A 1 119 ? -17.943 -26.942 9.833 1.00 80.06 119 GLU A O 1
ATOM 951 N N . SER A 1 120 ? -16.704 -25.885 11.369 1.00 76.06 120 SER A N 1
ATOM 952 C CA . SER A 1 120 ? -16.808 -26.923 12.405 1.00 76.06 120 SER A CA 1
ATOM 953 C C . SER A 1 120 ? -18.213 -27.066 13.017 1.00 76.06 120 SER A C 1
ATOM 955 O O . SER A 1 120 ? -18.598 -28.154 13.430 1.00 76.06 120 SER A O 1
ATOM 957 N N . MET A 1 121 ? -19.001 -25.986 13.086 1.00 59.62 121 MET A N 1
ATOM 958 C CA . MET A 1 121 ? -20.364 -26.002 13.648 1.00 59.62 121 MET A CA 1
ATOM 959 C C . MET A 1 121 ? -21.441 -26.451 12.647 1.00 59.62 121 MET A C 1
ATOM 961 O O . MET A 1 121 ? -22.536 -26.822 13.070 1.00 59.62 121 MET A O 1
ATOM 965 N N . PHE A 1 122 ? -21.164 -26.374 11.342 1.00 56.38 122 PHE A N 1
ATOM 966 C CA . PHE A 1 122 ? -22.096 -26.748 10.268 1.00 56.38 122 PHE A CA 1
ATOM 967 C C . PHE A 1 122 ? -21.672 -28.010 9.490 1.00 56.38 122 PHE A C 1
ATOM 969 O O .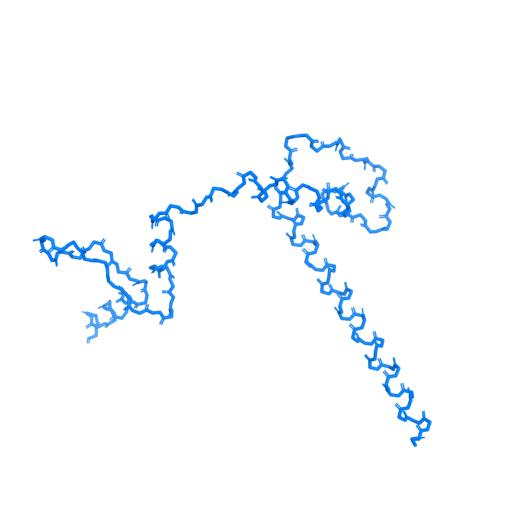 PHE A 1 122 ? -22.312 -28.333 8.486 1.00 56.38 122 PHE A O 1
ATOM 976 N N . ALA A 1 123 ? -20.629 -28.711 9.945 1.00 50.16 123 ALA A N 1
ATOM 977 C CA . ALA A 1 123 ? -20.216 -30.039 9.479 1.00 50.16 123 ALA A CA 1
ATOM 978 C C . ALA A 1 123 ? -20.741 -31.141 10.412 1.00 50.16 123 ALA A C 1
ATOM 980 O O . ALA A 1 123 ? -21.062 -32.233 9.892 1.00 50.16 123 ALA A O 1
#

Foldseek 3Di:
DDPVVVVVVVVVVVVVVVVVVVVVLVVLQVLVVPQDCPPPNDPLDPVLVVDPQQHPSSDHSVSSVVSVVVVCVVVPPPQDPVNVVVVVLADLPDWDFDADPVVRDTPGTRPNNVVVVVVVVVD

Radius of gyration: 24.67 Å; chains: 1; bounding box: 58×55×62 Å

Sequence (123 aa):
MSASDVKARREMQRKCKADERALTKQLVYKLDALLPYGQGSLPADPQLSKRKGALPSRRNQLQLLRDAILHVQSAAKRPTGEELMEGLLSTWEDRMVVVELSTWRIQGMSEKLKEDFKESMFA

Secondary structure (DSSP, 8-state):
--HHHHHHHHHHHHHHHHHHHHHHHHHHHHHHHHS---TT-----TTGGGSTT--TTS--HHHHHHHHHHHHHHH-PPPPHHHHHHHHHT-SS---EEEETTTTEEEEE-HHHHHHHHHHH--

Organism: Guillardia theta (strain CCMP2712) (NCBI:txid905079)

pLDDT: mean 78.79, std 11.68, range [45.34, 93.44]